Protein AF-A0A831LXL8-F1 (afdb_monomer_lite)

Structure (mmCIF, N/CA/C/O backbone):
data_AF-A0A831LXL8-F1
#
_entry.id   AF-A0A831LXL8-F1
#
loop_
_atom_site.group_PDB
_atom_site.id
_atom_site.type_symbol
_atom_site.label_atom_id
_atom_site.label_alt_id
_atom_site.label_comp_id
_atom_site.label_asym_id
_atom_site.label_entity_id
_atom_site.label_seq_id
_atom_site.pdbx_PDB_ins_code
_atom_site.Cartn_x
_atom_site.Cartn_y
_atom_site.Cartn_z
_atom_site.occupancy
_atom_site.B_iso_or_equiv
_atom_site.auth_seq_id
_atom_site.auth_comp_id
_atom_site.auth_asym_id
_atom_site.auth_atom_id
_atom_site.pdbx_PDB_model_num
ATOM 1 N N . MET A 1 1 ? -9.658 -3.431 17.618 1.00 38.72 1 MET A N 1
ATOM 2 C CA . MET A 1 1 ? -8.261 -3.471 17.137 1.00 38.72 1 MET A CA 1
ATOM 3 C C . MET A 1 1 ? -7.510 -2.363 17.859 1.00 38.72 1 MET A C 1
ATOM 5 O O . MET A 1 1 ? -7.852 -1.207 17.660 1.00 38.72 1 MET A O 1
ATOM 9 N N . PHE A 1 2 ? -6.578 -2.704 18.755 1.00 37.75 2 PHE A N 1
ATOM 10 C CA . PHE A 1 2 ? -5.732 -1.727 19.448 1.00 37.75 2 PHE A CA 1
ATOM 11 C C . PHE A 1 2 ? -4.379 -1.681 18.744 1.00 37.75 2 PHE A C 1
ATOM 13 O O . PHE A 1 2 ? -3.639 -2.658 18.779 1.00 37.75 2 PHE A O 1
ATOM 20 N N . SER A 1 3 ? -4.049 -0.552 18.123 1.00 35.59 3 SER A N 1
ATOM 21 C CA . SER A 1 3 ? -2.678 -0.264 17.706 1.00 35.59 3 SER A CA 1
ATOM 22 C C . SER A 1 3 ? -2.304 1.132 18.175 1.00 35.59 3 SER A C 1
ATOM 24 O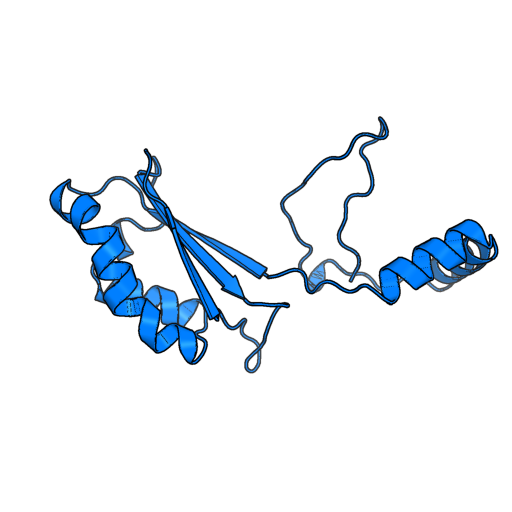 O . SER A 1 3 ? -2.748 2.143 17.638 1.00 35.59 3 SER A O 1
ATOM 26 N N . ASN A 1 4 ? -1.540 1.148 19.259 1.00 35.97 4 ASN A N 1
ATOM 27 C CA . ASN A 1 4 ? -0.454 2.076 19.530 1.00 35.97 4 ASN A CA 1
ATOM 28 C C . ASN A 1 4 ? 0.387 1.389 20.604 1.00 35.97 4 ASN A C 1
ATOM 30 O O . ASN A 1 4 ? -0.124 1.071 21.679 1.00 35.97 4 ASN A O 1
ATOM 34 N N . ARG A 1 5 ? 1.673 1.148 20.335 1.00 41.78 5 ARG A N 1
ATOM 35 C CA . ARG A 1 5 ? 2.616 0.767 21.389 1.00 41.78 5 ARG A CA 1
ATOM 36 C C . ARG A 1 5 ? 2.723 1.983 22.308 1.00 41.78 5 ARG A C 1
ATOM 38 O O . ARG A 1 5 ? 3.370 2.970 21.968 1.00 41.78 5 ARG A O 1
ATOM 45 N N . LEU A 1 6 ? 1.954 1.962 23.396 1.00 41.34 6 LEU A N 1
ATOM 46 C CA . LEU A 1 6 ? 1.612 3.179 24.131 1.00 41.34 6 LEU A CA 1
ATOM 47 C C . LEU A 1 6 ? 2.821 3.831 24.798 1.00 41.34 6 LEU A C 1
ATOM 49 O O . LEU A 1 6 ? 2.774 5.033 25.004 1.00 41.34 6 LEU A O 1
ATOM 53 N N . VAL A 1 7 ? 3.903 3.091 25.043 1.00 38.47 7 VAL A N 1
ATOM 54 C CA . VAL A 1 7 ? 5.231 3.573 25.446 1.00 38.47 7 VAL A CA 1
ATOM 55 C C . VAL A 1 7 ? 6.219 2.390 25.438 1.00 38.47 7 VAL A C 1
ATOM 57 O O . VAL A 1 7 ? 5.790 1.238 25.484 1.00 38.47 7 VAL A O 1
ATOM 60 N N . ASN A 1 8 ? 7.531 2.645 25.380 1.00 41.75 8 ASN A N 1
ATOM 61 C CA . ASN A 1 8 ? 8.531 1.640 25.781 1.00 41.75 8 ASN A CA 1
ATOM 62 C C . ASN A 1 8 ? 8.644 1.545 27.320 1.00 41.75 8 ASN A C 1
ATOM 64 O O . ASN A 1 8 ? 8.034 2.342 28.032 1.00 41.75 8 ASN A O 1
ATOM 68 N N . ASP A 1 9 ? 9.477 0.637 27.837 1.00 49.78 9 ASP A N 1
ATOM 69 C CA . ASP A 1 9 ? 9.715 0.456 29.287 1.00 49.78 9 ASP A CA 1
ATOM 70 C C . ASP A 1 9 ? 10.214 1.733 29.998 1.00 49.78 9 ASP A C 1
ATOM 72 O O . ASP A 1 9 ? 10.154 1.852 31.219 1.00 49.78 9 ASP A O 1
ATOM 76 N N . ALA A 1 10 ? 10.680 2.719 29.224 1.00 50.69 10 ALA A N 1
ATOM 77 C CA . ALA A 1 10 ? 11.124 4.032 29.679 1.00 50.69 10 ALA A CA 1
ATOM 78 C C . ALA A 1 10 ? 10.092 5.155 29.436 1.00 50.69 10 ALA A C 1
ATOM 80 O O . ALA A 1 10 ? 10.453 6.333 29.444 1.00 50.69 10 ALA A O 1
ATOM 81 N N . TRP A 1 11 ? 8.823 4.821 29.189 1.00 45.41 11 TRP A N 1
ATOM 82 C CA . TRP A 1 11 ? 7.724 5.773 28.994 1.00 45.41 11 TRP A CA 1
ATOM 83 C C . TRP A 1 11 ? 7.887 6.754 27.811 1.00 45.41 11 TRP A C 1
ATOM 85 O O . TRP A 1 11 ? 7.253 7.811 27.770 1.00 45.41 11 TRP A O 1
ATOM 95 N N . LYS A 1 12 ? 8.711 6.421 26.808 1.00 38.44 12 LYS A N 1
ATOM 96 C CA . LYS A 1 12 ? 8.901 7.240 25.596 1.00 38.44 12 LYS A CA 1
ATOM 97 C C . LYS A 1 12 ? 8.074 6.711 24.422 1.00 38.44 12 LYS A C 1
ATOM 99 O O . LYS A 1 12 ? 7.940 5.501 24.239 1.00 38.44 12 LYS A O 1
ATOM 104 N N . ARG A 1 13 ? 7.550 7.633 23.597 1.00 43.47 13 ARG A N 1
ATOM 105 C CA . ARG A 1 13 ? 6.812 7.318 22.358 1.00 43.47 13 ARG A CA 1
ATOM 106 C C . ARG A 1 13 ? 7.733 6.555 21.404 1.00 43.47 13 ARG A C 1
ATOM 108 O O . ARG A 1 13 ? 8.744 7.097 20.967 1.00 43.47 13 ARG A O 1
ATOM 115 N N . SER A 1 14 ? 7.385 5.309 21.099 1.00 37.22 14 SER A N 1
ATOM 116 C CA . SER A 1 14 ? 8.136 4.441 20.192 1.00 37.22 14 SER A CA 1
ATOM 117 C C . SER A 1 14 ? 7.203 4.001 19.070 1.00 37.22 14 SER A C 1
ATOM 119 O O . SER A 1 14 ? 6.177 3.378 19.326 1.00 37.22 14 SER A O 1
ATOM 121 N N . PHE A 1 15 ? 7.532 4.363 17.831 1.00 37.56 15 PHE A N 1
ATOM 122 C CA . PHE A 1 15 ? 6.801 3.903 16.655 1.00 37.56 15 PHE A CA 1
ATOM 123 C C . PHE A 1 15 ? 7.418 2.576 16.198 1.00 37.56 15 PHE A C 1
ATOM 125 O O . PHE A 1 15 ? 8.574 2.553 15.785 1.00 37.56 15 PHE A O 1
ATOM 132 N N . ALA A 1 16 ? 6.664 1.480 16.292 1.00 41.50 16 ALA A N 1
ATOM 133 C CA . ALA A 1 16 ? 6.977 0.223 15.615 1.00 41.50 16 ALA A CA 1
ATOM 134 C C . ALA A 1 16 ? 5.986 0.061 14.456 1.00 41.50 16 ALA A C 1
ATOM 136 O O . ALA A 1 16 ? 4.781 0.197 14.652 1.00 41.50 16 ALA A O 1
ATOM 137 N N . SER A 1 17 ? 6.495 -0.168 13.247 1.00 36.69 17 SER A N 1
ATOM 138 C CA . SER A 1 17 ? 5.737 -0.173 11.987 1.00 36.69 17 SER A CA 1
ATOM 139 C C . SER A 1 17 ? 5.030 -1.497 11.674 1.00 36.69 17 SER A C 1
ATOM 141 O O . SER A 1 17 ? 4.624 -1.721 10.540 1.00 36.69 17 SER A O 1
ATOM 143 N N . GLU A 1 18 ? 4.872 -2.378 12.653 1.00 40.06 18 GLU A N 1
ATOM 144 C CA . GLU A 1 18 ? 4.210 -3.670 12.475 1.00 40.06 18 GLU A CA 1
ATOM 145 C C . GLU A 1 18 ? 2.790 -3.567 13.036 1.00 40.06 18 GLU A C 1
ATOM 147 O O . GLU A 1 18 ? 2.544 -3.786 14.221 1.00 40.06 18 GLU A O 1
ATOM 152 N N . CYS A 1 19 ? 1.846 -3.149 12.187 1.00 46.53 19 CYS A N 1
ATOM 153 C CA . CYS A 1 19 ? 0.428 -3.231 12.519 1.00 46.53 19 CYS A CA 1
ATOM 154 C C . CYS A 1 19 ? -0.011 -4.694 12.421 1.00 46.53 19 CYS A C 1
ATOM 156 O O . CYS A 1 19 ? 0.209 -5.372 11.420 1.00 46.53 19 CYS A O 1
ATOM 158 N N . SER A 1 20 ? -0.568 -5.177 13.522 1.00 45.00 20 SER A N 1
ATOM 159 C CA . SER A 1 20 ? -0.902 -6.567 13.799 1.00 45.00 20 SER A CA 1
ATOM 160 C C . SER A 1 20 ? -1.776 -7.185 12.703 1.00 45.00 20 SER A C 1
ATOM 162 O O . SER A 1 20 ? -2.848 -6.671 12.395 1.00 45.00 20 SER A O 1
ATOM 164 N N . ASN A 1 21 ? -1.349 -8.325 12.157 1.00 43.44 21 ASN A N 1
ATOM 165 C CA . ASN A 1 21 ? -2.219 -9.219 11.393 1.00 43.44 21 ASN A CA 1
ATOM 166 C C . ASN A 1 21 ? -3.426 -9.615 12.272 1.00 43.44 21 ASN A C 1
ATOM 168 O O . ASN A 1 21 ? -3.259 -9.832 13.472 1.00 43.44 21 ASN A O 1
ATOM 172 N N . ALA A 1 22 ? -4.632 -9.727 11.708 1.00 46.59 22 ALA A N 1
ATOM 173 C CA . ALA A 1 22 ? -5.819 -10.187 12.437 1.00 46.59 22 ALA A CA 1
ATOM 174 C C . ALA A 1 22 ? -5.616 -11.571 13.092 1.00 46.59 22 ALA A C 1
ATOM 176 O O . ALA A 1 22 ? -6.216 -11.854 14.125 1.00 46.59 22 ALA A O 1
ATOM 177 N N . THR A 1 23 ? -4.712 -12.398 12.554 1.00 41.97 23 THR A N 1
ATOM 178 C CA . THR A 1 23 ? -4.287 -13.675 13.157 1.00 41.97 23 THR A CA 1
ATOM 179 C C . THR A 1 23 ? -3.477 -13.523 14.451 1.00 41.97 23 THR A C 1
ATOM 181 O O . THR A 1 23 ? -3.319 -14.494 15.184 1.00 41.97 23 THR A O 1
ATOM 184 N N . LEU A 1 24 ? -2.977 -12.321 14.752 1.00 43.50 24 LEU A N 1
ATOM 185 C CA . LEU A 1 24 ? -2.243 -11.975 15.975 1.00 43.50 24 LEU A CA 1
ATOM 186 C C . LEU A 1 24 ? -3.148 -11.331 17.038 1.00 43.50 24 LEU A C 1
ATOM 188 O O . LEU A 1 24 ? -2.657 -10.864 18.065 1.00 43.50 24 LEU A O 1
ATOM 192 N N . VAL A 1 25 ? -4.461 -11.274 16.796 1.00 49.28 25 VAL A N 1
ATOM 193 C CA . VAL A 1 25 ? -5.441 -10.734 17.741 1.00 49.28 25 VAL A CA 1
ATOM 194 C C . VAL A 1 25 ? -6.101 -11.891 18.481 1.00 49.28 25 VAL A C 1
ATOM 196 O O . VAL A 1 25 ? -7.032 -12.523 17.986 1.00 49.28 25 VAL A O 1
ATOM 199 N N . THR A 1 26 ? -5.631 -12.163 19.694 1.00 55.47 26 THR A N 1
ATOM 200 C CA . THR A 1 26 ? -6.279 -13.115 20.599 1.00 55.47 26 THR A CA 1
ATOM 201 C C . THR A 1 26 ? -7.434 -12.431 21.322 1.00 55.47 26 THR A C 1
ATOM 203 O O . THR A 1 26 ? -7.300 -11.314 21.826 1.00 55.47 26 THR A O 1
ATOM 206 N N . LYS A 1 27 ? -8.589 -13.100 21.386 1.00 69.12 27 LYS A N 1
ATOM 207 C CA . LYS A 1 27 ? -9.690 -12.660 22.248 1.00 69.12 27 LYS A CA 1
ATOM 208 C C . LYS A 1 27 ? -9.197 -12.670 23.699 1.00 69.12 27 LYS A C 1
ATOM 210 O O . LYS A 1 27 ? -8.581 -13.650 24.112 1.00 69.12 27 LYS A O 1
ATOM 215 N N . LEU A 1 28 ? -9.485 -11.604 24.449 1.00 76.88 28 LEU A N 1
ATOM 216 C CA . LEU A 1 28 ? -9.227 -11.578 25.889 1.00 76.88 28 LEU A CA 1
ATOM 217 C C . LEU A 1 28 ? -9.953 -12.749 26.556 1.00 76.88 28 LEU A C 1
ATOM 219 O O . LEU A 1 28 ? -11.118 -13.019 26.244 1.00 76.88 28 LEU A O 1
ATOM 223 N N . SER A 1 29 ? -9.267 -13.417 27.475 1.00 83.88 29 SER A N 1
ATOM 224 C CA . SER A 1 29 ? -9.917 -14.327 28.415 1.00 83.88 29 SER A CA 1
ATOM 225 C C . SER A 1 29 ? -10.886 -13.562 29.323 1.00 83.88 29 SER A C 1
ATOM 227 O O . SER A 1 29 ? -10.801 -12.337 29.457 1.00 83.88 29 SER A O 1
ATOM 229 N N . ASP A 1 30 ? -11.812 -14.279 29.956 1.00 88.31 30 ASP A N 1
ATOM 230 C CA . ASP A 1 30 ? -12.793 -13.659 30.853 1.00 88.31 30 ASP A CA 1
ATOM 231 C C . ASP A 1 30 ? -12.110 -12.953 32.041 1.00 88.31 30 ASP A C 1
ATOM 233 O O . ASP A 1 30 ? -12.494 -11.837 32.392 1.00 88.31 30 ASP A O 1
ATOM 237 N N . ASP A 1 31 ? -11.024 -13.527 32.571 1.00 90.69 31 ASP A N 1
ATOM 238 C CA . ASP A 1 31 ? -10.218 -12.930 33.645 1.00 90.69 31 ASP A CA 1
A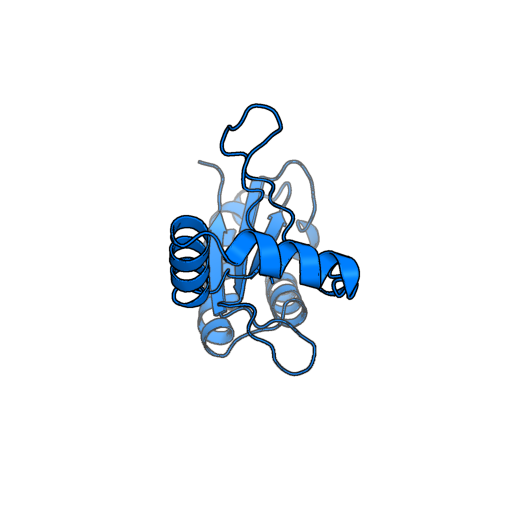TOM 239 C C . ASP A 1 31 ? -9.543 -11.621 33.206 1.00 90.69 31 ASP A C 1
ATOM 241 O O . ASP A 1 31 ? -9.554 -10.615 33.922 1.00 90.69 31 ASP A O 1
ATOM 245 N N . GLU A 1 32 ? -8.942 -11.602 32.013 1.00 82.25 32 GLU A N 1
ATOM 246 C CA . GLU A 1 32 ? -8.318 -10.394 31.465 1.00 82.25 32 GLU A CA 1
ATOM 247 C C . GLU A 1 32 ? -9.355 -9.310 31.202 1.00 82.25 32 GLU A C 1
ATOM 249 O O . GLU A 1 32 ? -9.126 -8.138 31.511 1.00 82.25 32 GLU A O 1
ATOM 254 N N . ARG A 1 33 ? -10.515 -9.703 30.673 1.00 81.94 33 ARG A N 1
ATOM 255 C CA . ARG A 1 33 ? -11.632 -8.795 30.451 1.00 81.94 33 ARG A CA 1
ATOM 256 C C . ARG A 1 33 ? -12.100 -8.173 31.766 1.00 81.94 33 ARG A C 1
ATOM 258 O O . ARG A 1 33 ? -12.245 -6.955 31.827 1.00 81.94 33 ARG A O 1
ATOM 265 N N . GLN A 1 34 ? -12.269 -8.970 32.819 1.00 90.38 34 GLN A N 1
ATOM 266 C CA . GLN A 1 34 ? -12.689 -8.473 34.128 1.00 90.38 34 GLN A CA 1
ATOM 267 C C . GLN A 1 34 ? -11.676 -7.477 34.715 1.00 90.38 34 GLN A C 1
ATOM 269 O O . GLN A 1 34 ? -12.062 -6.424 35.223 1.00 90.38 34 GLN A O 1
ATOM 274 N N . ARG A 1 35 ? -10.372 -7.748 34.578 1.00 86.56 35 ARG A N 1
ATOM 275 C CA . ARG A 1 35 ? -9.309 -6.823 35.013 1.00 86.56 35 ARG A CA 1
ATOM 276 C C . ARG A 1 35 ? -9.334 -5.498 34.250 1.00 86.56 35 ARG A C 1
ATOM 278 O O . ARG A 1 35 ? -9.087 -4.446 34.840 1.00 86.56 35 ARG A O 1
ATOM 285 N N . VAL A 1 36 ? -9.626 -5.531 32.949 1.00 82.50 36 VAL A N 1
ATOM 286 C CA . VAL A 1 36 ? -9.801 -4.315 32.139 1.00 82.50 36 VAL A CA 1
ATOM 287 C C . VAL A 1 36 ? -11.034 -3.536 32.599 1.00 82.50 36 VAL A C 1
ATOM 289 O O . VAL A 1 36 ? -10.938 -2.330 32.813 1.00 82.50 36 VAL A O 1
ATOM 292 N N . GLU A 1 37 ? -12.164 -4.208 32.820 1.00 86.50 37 GLU A N 1
ATOM 293 C CA . GLU A 1 37 ? -13.390 -3.576 33.320 1.00 86.50 37 GLU A CA 1
ATOM 294 C C . GLU A 1 37 ? -13.176 -2.922 34.697 1.00 86.50 37 GLU A C 1
ATOM 296 O O . GLU A 1 37 ? -13.648 -1.811 34.933 1.00 86.50 37 GLU A O 1
ATOM 301 N N . GLU A 1 38 ? -12.403 -3.545 35.592 1.00 90.62 38 GLU A N 1
ATOM 302 C CA . GLU A 1 38 ? -12.023 -2.959 36.883 1.00 90.62 38 GLU A CA 1
ATOM 303 C C . GLU A 1 38 ? -11.125 -1.723 36.742 1.00 90.62 38 GLU A C 1
ATOM 305 O O . GLU A 1 38 ? -11.356 -0.722 37.423 1.00 90.62 38 GLU A O 1
ATOM 310 N N . LEU A 1 39 ? -10.141 -1.750 35.838 1.00 83.25 39 LEU A N 1
ATOM 311 C CA . LEU A 1 39 ? -9.290 -0.591 35.539 1.00 83.25 39 LEU A CA 1
ATOM 312 C C . LEU A 1 39 ? -10.101 0.584 34.977 1.00 83.25 39 LEU A C 1
ATOM 314 O O . LEU A 1 39 ? -9.868 1.738 35.350 1.00 83.25 39 LEU A O 1
ATOM 318 N N . LEU A 1 40 ? -11.085 0.295 34.124 1.00 83.88 40 LEU A N 1
ATOM 319 C CA . LEU A 1 40 ? -11.974 1.295 33.535 1.00 83.88 40 LEU A CA 1
ATOM 320 C C . LEU A 1 40 ? -12.980 1.881 34.537 1.00 83.88 40 LEU A C 1
ATOM 322 O O . LEU A 1 40 ? -13.578 2.912 34.250 1.00 83.88 40 LEU A O 1
ATOM 326 N N . ARG A 1 41 ? -13.110 1.343 35.760 1.00 89.94 41 ARG A N 1
ATOM 327 C CA . ARG A 1 41 ? -13.875 2.015 36.834 1.00 89.94 41 ARG A CA 1
ATOM 328 C C . ARG A 1 41 ? -13.242 3.333 37.279 1.00 89.94 41 ARG A C 1
ATOM 330 O O . ARG A 1 41 ? -13.913 4.148 37.908 1.00 89.94 41 ARG A O 1
ATOM 337 N N . ASN A 1 42 ? -11.963 3.566 36.975 1.00 91.12 42 ASN A N 1
ATOM 338 C CA . ASN A 1 42 ? -11.338 4.864 37.192 1.00 91.12 42 ASN A CA 1
ATOM 339 C C . ASN A 1 42 ? -11.916 5.890 36.194 1.00 91.12 42 ASN A C 1
ATOM 341 O O . ASN A 1 42 ? -11.678 5.748 34.993 1.00 91.12 42 ASN A O 1
ATOM 345 N N . PRO A 1 43 ? -12.579 6.973 36.646 1.00 87.31 43 PRO A N 1
ATOM 346 C CA . PRO A 1 43 ? -13.260 7.907 35.745 1.00 87.31 43 PRO A CA 1
ATOM 347 C C . PRO A 1 43 ? -12.340 8.562 34.708 1.00 87.31 43 PRO A C 1
ATOM 349 O O . PRO A 1 43 ? -12.765 8.831 33.585 1.00 87.31 43 PRO A O 1
ATOM 352 N N . ARG A 1 44 ? -11.064 8.799 35.055 1.00 84.44 44 ARG A N 1
ATOM 353 C CA . ARG A 1 44 ? -10.079 9.378 34.128 1.00 84.44 44 ARG A CA 1
ATOM 354 C C . ARG A 1 44 ? -9.694 8.394 33.031 1.00 84.44 44 ARG A C 1
ATOM 356 O O . ARG A 1 44 ? -9.557 8.807 31.884 1.00 84.44 44 ARG A O 1
ATOM 363 N N . LEU A 1 45 ? -9.518 7.119 33.384 1.00 78.62 45 LEU A N 1
ATOM 364 C CA . LEU A 1 45 ? -9.218 6.066 32.414 1.00 78.62 45 LEU A CA 1
ATOM 365 C C . LEU A 1 45 ? -10.434 5.768 31.542 1.00 78.62 45 LEU A C 1
ATOM 367 O O . LEU A 1 45 ? -10.270 5.694 30.333 1.00 78.62 45 LEU A O 1
ATOM 371 N N . SER A 1 46 ? -11.630 5.710 32.134 1.00 83.19 46 SER A N 1
ATOM 372 C CA . SER A 1 46 ? -12.894 5.566 31.404 1.00 83.19 46 SER A CA 1
ATOM 373 C C . SER A 1 46 ? -13.059 6.667 30.360 1.00 83.19 46 SER A C 1
ATOM 375 O O . SER A 1 46 ? -13.113 6.396 29.172 1.00 83.19 46 SER A O 1
ATOM 377 N N . THR A 1 47 ? -12.953 7.936 30.771 1.00 81.75 47 THR A N 1
ATOM 378 C CA . THR A 1 47 ? -13.082 9.079 29.850 1.00 81.75 47 THR A CA 1
ATOM 379 C C . THR A 1 47 ? -12.024 9.054 28.742 1.00 81.75 47 THR A C 1
ATOM 381 O O . THR A 1 47 ? -12.297 9.422 27.601 1.00 81.75 47 THR A O 1
ATOM 384 N N . ALA A 1 48 ? -10.790 8.656 29.065 1.00 77.88 48 ALA A N 1
ATOM 385 C CA . ALA A 1 48 ? -9.724 8.537 28.075 1.00 77.88 48 ALA A CA 1
ATOM 386 C C . ALA A 1 48 ? -9.979 7.385 27.089 1.00 77.88 48 ALA A C 1
ATOM 388 O O . ALA A 1 48 ? -9.680 7.532 25.903 1.00 77.88 48 ALA A O 1
ATOM 389 N N . PHE A 1 49 ? -10.538 6.275 27.574 1.00 78.06 49 PHE A N 1
ATOM 390 C CA . PHE A 1 49 ? -10.929 5.119 26.778 1.00 78.06 49 PHE A CA 1
ATOM 391 C C . PHE A 1 49 ? -12.122 5.444 25.875 1.00 78.06 49 PHE A C 1
ATOM 393 O O . PHE A 1 49 ? -12.014 5.264 24.668 1.00 78.06 49 PHE A O 1
ATOM 400 N N . ASP A 1 50 ? -13.181 6.044 26.416 1.00 79.69 50 ASP A N 1
ATOM 401 C CA . ASP A 1 50 ? -14.357 6.495 25.665 1.00 79.69 50 ASP A CA 1
ATOM 402 C C . ASP A 1 50 ? -13.960 7.491 24.576 1.00 79.69 50 ASP A C 1
ATOM 404 O O . ASP A 1 50 ? -14.393 7.388 23.434 1.00 79.69 50 ASP A O 1
ATOM 408 N N . LYS A 1 51 ? -13.067 8.437 24.897 1.00 76.62 51 LYS A N 1
ATOM 409 C CA . LYS A 1 51 ? -12.525 9.379 23.911 1.00 76.62 51 LYS A CA 1
ATOM 410 C C . LYS A 1 51 ? -11.731 8.667 22.817 1.00 76.62 51 LYS A C 1
ATOM 412 O O . LYS A 1 51 ? -11.746 9.108 21.670 1.00 76.62 51 LYS A O 1
ATOM 417 N N . TYR A 1 52 ? -10.987 7.619 23.157 1.00 66.81 52 TYR A N 1
ATOM 418 C CA . TYR A 1 52 ? -10.258 6.818 22.178 1.00 66.81 52 TYR A CA 1
ATOM 419 C C . TYR A 1 52 ? -11.225 6.040 21.276 1.00 66.81 52 TYR A C 1
ATOM 421 O O . TYR A 1 52 ? -11.090 6.102 20.056 1.00 66.81 52 TYR A O 1
ATOM 429 N N . GLU A 1 53 ? -12.235 5.394 21.858 1.00 69.25 53 GLU A N 1
ATOM 430 C CA . GLU A 1 53 ? -13.272 4.650 21.137 1.00 69.25 53 GLU A CA 1
ATOM 431 C C . GLU A 1 53 ? -14.127 5.561 20.248 1.00 69.25 53 GLU A C 1
ATOM 433 O O . GLU A 1 53 ? -14.421 5.209 19.110 1.00 69.25 53 GLU A O 1
ATOM 438 N N . SER A 1 54 ? -14.453 6.769 20.716 1.00 64.06 54 SER A N 1
ATOM 439 C CA . SER A 1 54 ? -15.198 7.780 19.960 1.00 64.06 54 SER A CA 1
ATOM 440 C C . SER A 1 54 ? -14.354 8.488 18.898 1.00 64.06 54 SER A C 1
ATOM 442 O O . SER A 1 54 ? -14.883 9.271 18.110 1.00 64.06 54 SER A O 1
ATOM 444 N N . THR A 1 55 ? -13.039 8.246 18.881 1.00 58.06 55 THR A N 1
ATOM 445 C CA . THR A 1 55 ? -12.105 8.798 17.896 1.00 58.06 55 THR A CA 1
ATOM 446 C C . THR A 1 55 ? -11.395 7.676 17.128 1.00 58.06 55 THR A C 1
ATOM 448 O O . THR A 1 55 ? -10.159 7.691 17.063 1.00 58.06 55 THR A O 1
ATOM 451 N N . PRO A 1 56 ? -12.095 6.700 16.511 1.00 57.97 56 PRO A N 1
ATOM 452 C CA . PRO A 1 56 ? -11.423 5.821 15.577 1.00 57.97 56 PRO A CA 1
ATOM 453 C C . PRO A 1 56 ? -11.053 6.686 14.374 1.00 57.97 56 PRO A C 1
ATOM 455 O O . PRO A 1 56 ? -11.866 6.950 13.491 1.00 57.97 56 PRO A O 1
ATOM 458 N N . LYS A 1 57 ? -9.811 7.172 14.344 1.00 56.88 57 LYS A N 1
ATOM 459 C CA . LYS A 1 57 ? -9.201 7.510 13.069 1.00 56.88 57 LYS A CA 1
ATOM 460 C C . LYS A 1 57 ? -8.909 6.168 12.417 1.00 56.88 57 LYS A C 1
ATOM 462 O O . LYS A 1 57 ? -8.136 5.411 13.012 1.00 56.88 57 LYS A O 1
ATOM 467 N N . PRO A 1 58 ? -9.542 5.835 11.280 1.00 62.78 58 PRO A N 1
ATOM 468 C CA . PRO A 1 58 ? -9.143 4.657 10.536 1.00 62.78 58 PRO A CA 1
ATOM 469 C C . PRO A 1 58 ? -7.628 4.724 10.357 1.00 62.78 58 PRO A C 1
ATOM 471 O O . PRO A 1 58 ? -7.084 5.734 9.911 1.00 62.78 58 PRO A O 1
ATOM 474 N N . VAL A 1 59 ? -6.941 3.690 10.835 1.00 72.06 59 VAL A N 1
ATOM 475 C CA . VAL A 1 59 ? -5.543 3.501 10.477 1.00 72.06 59 VAL A CA 1
ATOM 476 C C . VAL A 1 59 ? -5.587 2.987 9.053 1.00 72.06 59 VAL A C 1
ATOM 478 O O . VAL A 1 59 ? -6.298 2.022 8.776 1.00 72.06 59 VAL A O 1
ATOM 481 N N . ASP A 1 60 ? -4.884 3.652 8.152 1.00 82.56 60 ASP A N 1
ATOM 482 C CA . ASP A 1 60 ? -4.787 3.178 6.783 1.00 82.56 60 ASP A CA 1
ATOM 483 C C . ASP A 1 60 ? -3.770 2.044 6.718 1.00 82.56 60 ASP A C 1
ATOM 485 O O . ASP A 1 60 ? -2.719 2.085 7.368 1.00 82.56 60 ASP A O 1
ATOM 489 N N . LEU A 1 61 ? -4.070 1.036 5.908 1.00 83.50 61 LEU A N 1
ATOM 490 C CA . LEU A 1 61 ? -3.081 0.036 5.551 1.00 83.50 61 LEU A CA 1
ATOM 491 C C . LEU A 1 61 ? -2.137 0.650 4.516 1.00 83.50 61 LEU A C 1
ATOM 493 O O . LEU A 1 61 ? -2.574 1.176 3.493 1.00 83.50 61 LEU A O 1
ATOM 497 N N . ILE A 1 62 ? -0.835 0.559 4.780 1.00 88.38 62 ILE A N 1
ATOM 498 C CA . ILE A 1 62 ? 0.213 1.094 3.911 1.00 88.38 62 ILE A CA 1
ATOM 499 C C . ILE A 1 62 ? 1.066 -0.053 3.380 1.00 88.38 62 ILE A C 1
ATOM 501 O O . ILE A 1 62 ? 1.689 -0.775 4.158 1.00 88.38 62 ILE A O 1
ATOM 505 N N . VAL A 1 63 ? 1.166 -0.169 2.057 1.00 90.94 63 VAL A N 1
ATOM 506 C CA . VAL A 1 63 ? 2.061 -1.123 1.388 1.00 90.94 63 VAL A CA 1
ATOM 507 C C . VAL A 1 63 ? 3.177 -0.341 0.706 1.00 90.94 63 VAL A C 1
ATOM 509 O O . VAL A 1 63 ? 2.916 0.614 -0.017 1.00 90.94 63 VAL A O 1
ATOM 512 N N . ASN A 1 64 ? 4.436 -0.712 0.942 1.00 93.25 64 ASN A N 1
ATOM 513 C CA . ASN A 1 64 ? 5.579 -0.063 0.297 1.00 93.25 64 ASN A CA 1
ATOM 514 C C . ASN A 1 64 ? 6.223 -1.036 -0.687 1.00 93.25 64 ASN A C 1
ATOM 516 O O . ASN A 1 64 ? 6.841 -2.016 -0.274 1.00 93.25 64 ASN A O 1
ATOM 520 N N . LEU A 1 65 ? 6.099 -0.736 -1.975 1.00 93.81 65 LEU A N 1
ATOM 521 C CA . LEU A 1 65 ? 6.826 -1.405 -3.042 1.00 93.81 65 LEU A CA 1
ATOM 522 C C . LEU A 1 65 ? 8.164 -0.697 -3.239 1.00 93.81 65 LEU A C 1
ATOM 524 O O . LEU A 1 65 ? 8.218 0.532 -3.311 1.00 93.81 65 LEU A O 1
ATOM 528 N N . ARG A 1 66 ? 9.240 -1.476 -3.303 1.00 94.75 66 ARG A N 1
ATOM 529 C CA . ARG A 1 66 ? 10.616 -0.982 -3.424 1.00 94.75 66 ARG A CA 1
ATOM 530 C C . ARG A 1 66 ? 11.212 -1.465 -4.728 1.00 94.75 66 ARG A C 1
ATOM 532 O O . ARG A 1 66 ? 11.023 -2.626 -5.084 1.00 94.75 66 ARG A O 1
ATOM 539 N N . PHE A 1 67 ? 11.958 -0.595 -5.390 1.00 95.19 67 PHE A N 1
ATOM 540 C CA . PHE A 1 67 ? 12.586 -0.876 -6.670 1.00 95.19 67 PHE A CA 1
ATOM 541 C C . PHE A 1 67 ? 14.085 -0.616 -6.573 1.00 95.19 67 PHE A C 1
ATOM 543 O O . PHE A 1 67 ? 14.527 0.429 -6.084 1.00 95.19 67 PHE A O 1
ATOM 550 N N . GLY A 1 68 ? 14.860 -1.603 -7.010 1.00 94.56 68 GLY A N 1
ATOM 551 C CA . GLY A 1 68 ? 16.312 -1.561 -7.001 1.00 94.56 68 GLY A CA 1
ATOM 552 C C . GLY A 1 68 ? 16.905 -0.886 -8.235 1.00 94.56 68 GLY A C 1
ATOM 553 O O . GLY A 1 68 ? 16.194 -0.178 -8.949 1.00 94.56 68 GLY A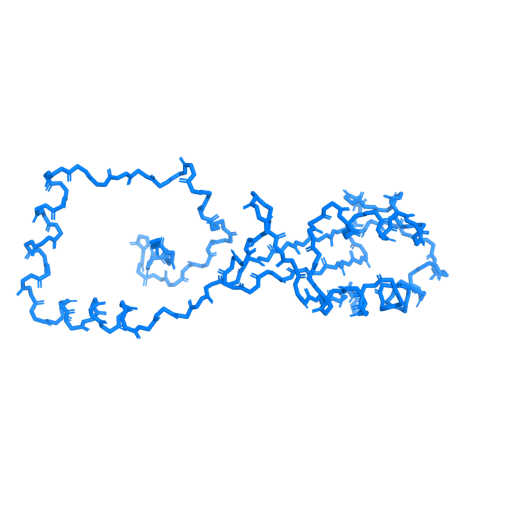 O 1
ATOM 554 N N . PRO A 1 69 ? 18.206 -1.103 -8.505 1.00 94.69 69 PRO A N 1
ATOM 555 C CA . PRO A 1 69 ? 18.926 -0.394 -9.555 1.00 94.69 69 PRO A CA 1
ATOM 556 C C . PRO A 1 69 ? 18.236 -0.510 -10.912 1.00 94.69 69 PRO A C 1
ATOM 558 O O . PRO A 1 69 ? 18.010 -1.613 -11.407 1.00 94.69 69 PRO A O 1
ATOM 561 N N . MET A 1 70 ? 17.951 0.640 -11.512 1.00 94.19 70 MET A N 1
ATOM 562 C CA . MET A 1 70 ? 17.336 0.767 -12.828 1.00 94.19 70 MET A CA 1
ATOM 563 C C . MET A 1 70 ? 18.185 1.694 -13.709 1.00 94.19 70 MET A C 1
ATOM 565 O O . MET A 1 70 ? 18.844 2.597 -13.178 1.00 94.19 70 MET A O 1
ATOM 569 N N . PRO A 1 71 ? 18.200 1.487 -15.037 1.00 93.94 71 PRO A N 1
ATOM 570 C CA . PRO A 1 71 ? 18.806 2.421 -15.980 1.00 93.94 71 PRO A CA 1
ATOM 571 C C . PRO A 1 71 ? 18.318 3.857 -15.763 1.00 93.94 71 PRO A C 1
ATOM 573 O O . PRO A 1 71 ? 17.174 4.083 -15.373 1.00 93.94 71 PRO A O 1
ATOM 576 N N . GLN A 1 72 ? 19.169 4.846 -16.051 1.00 91.31 72 GLN A N 1
ATOM 577 C CA . GLN A 1 72 ? 18.823 6.258 -15.855 1.00 91.31 72 GLN A CA 1
ATOM 578 C C . GLN A 1 72 ? 17.534 6.650 -16.596 1.00 91.31 72 GLN A C 1
ATOM 580 O O . GLN A 1 72 ? 16.667 7.284 -16.001 1.00 91.31 72 GLN A O 1
ATOM 585 N N . ALA A 1 73 ? 17.371 6.198 -17.842 1.00 91.94 73 ALA A N 1
ATOM 586 C CA . ALA A 1 73 ? 16.157 6.431 -18.625 1.00 91.94 73 ALA A CA 1
ATOM 587 C C . ALA A 1 73 ? 14.895 5.863 -17.945 1.00 91.94 73 ALA A C 1
ATOM 589 O O . ALA A 1 73 ? 13.840 6.495 -17.950 1.00 91.94 73 ALA A O 1
ATOM 590 N N . ASP A 1 74 ? 15.012 4.694 -17.309 1.00 93.44 74 ASP A N 1
ATOM 591 C CA . ASP A 1 74 ? 13.904 4.060 -16.593 1.00 93.44 74 ASP A CA 1
ATOM 592 C C . ASP A 1 74 ? 13.579 4.802 -15.294 1.00 93.44 74 ASP A C 1
ATOM 594 O O . ASP A 1 74 ? 12.409 4.966 -14.953 1.00 93.44 74 ASP A O 1
ATOM 598 N N . ARG A 1 75 ? 14.602 5.320 -14.605 1.00 91.38 75 ARG A N 1
ATOM 599 C CA . ARG A 1 75 ? 14.430 6.147 -13.405 1.00 91.38 75 ARG A CA 1
ATOM 600 C C . ARG A 1 75 ? 13.734 7.467 -13.711 1.00 91.38 75 ARG A C 1
ATOM 602 O O . ARG A 1 75 ? 12.854 7.874 -12.957 1.00 91.38 75 ARG A O 1
ATOM 609 N N . GLU A 1 76 ? 14.122 8.125 -14.799 1.00 90.62 76 GLU A N 1
ATOM 610 C CA . GLU A 1 76 ? 13.543 9.401 -15.230 1.00 90.62 76 GLU A CA 1
ATOM 611 C C . GLU A 1 76 ? 12.069 9.247 -15.622 1.00 90.62 76 GLU A C 1
ATOM 613 O O . GLU A 1 76 ? 11.250 10.095 -15.270 1.00 90.62 76 GLU A O 1
ATOM 618 N N . ARG A 1 77 ? 11.701 8.132 -16.270 1.00 93.50 77 ARG A N 1
ATOM 619 C CA . ARG A 1 77 ? 10.304 7.860 -16.645 1.00 93.50 77 ARG A CA 1
ATOM 620 C C . ARG A 1 77 ? 9.467 7.218 -15.535 1.00 93.50 77 ARG A C 1
ATOM 622 O O . ARG A 1 77 ? 8.251 7.167 -15.675 1.00 93.50 77 ARG A O 1
ATOM 629 N N . PHE A 1 78 ? 10.079 6.716 -14.457 1.00 95.19 78 PHE A N 1
ATOM 630 C CA . PHE A 1 78 ? 9.402 5.890 -13.448 1.00 95.19 78 PHE A CA 1
ATOM 631 C C . PHE A 1 78 ? 8.142 6.549 -12.885 1.00 95.19 78 PHE A C 1
ATOM 633 O O . PHE A 1 78 ? 7.074 5.946 -12.882 1.00 95.19 78 PHE A O 1
ATOM 640 N N . ALA A 1 79 ? 8.251 7.801 -12.431 1.00 94.62 79 ALA A N 1
ATOM 641 C CA . ALA A 1 79 ? 7.124 8.508 -11.828 1.00 94.62 79 ALA A CA 1
ATOM 642 C C . ALA A 1 79 ? 5.965 8.698 -12.812 1.00 94.62 79 ALA A C 1
ATOM 644 O O . ALA A 1 79 ? 4.818 8.459 -12.444 1.00 94.62 79 ALA A O 1
ATOM 645 N N . HIS A 1 80 ? 6.285 9.059 -14.056 1.00 95.31 80 HIS A N 1
ATOM 646 C CA . HIS A 1 80 ? 5.294 9.239 -15.108 1.00 95.31 80 HIS A CA 1
ATOM 647 C C . HIS A 1 80 ? 4.621 7.914 -15.479 1.00 95.31 80 HIS A C 1
ATOM 649 O O . HIS A 1 80 ? 3.401 7.837 -15.510 1.00 95.31 80 HIS A O 1
ATOM 655 N N . ALA A 1 81 ? 5.397 6.841 -15.640 1.00 95.25 81 ALA A N 1
ATOM 656 C CA . ALA A 1 81 ? 4.849 5.521 -15.935 1.00 95.25 81 ALA A CA 1
ATOM 657 C C . ALA A 1 81 ? 3.926 5.011 -14.814 1.00 95.25 81 ALA A C 1
ATOM 659 O O . ALA A 1 81 ? 2.885 4.426 -15.094 1.00 95.25 81 ALA A O 1
ATOM 660 N N . MET A 1 82 ? 4.271 5.247 -13.541 1.00 96.25 82 MET A N 1
ATOM 661 C CA . MET A 1 82 ? 3.398 4.897 -12.412 1.00 96.25 82 MET A CA 1
ATOM 662 C C . MET A 1 82 ? 2.107 5.722 -12.402 1.00 96.25 82 MET A C 1
ATOM 664 O O . MET A 1 82 ? 1.057 5.196 -12.052 1.00 96.25 82 MET A O 1
ATOM 668 N N . GLU A 1 83 ? 2.171 6.998 -12.778 1.00 94.75 83 GLU A N 1
ATOM 669 C CA . GLU A 1 83 ? 0.987 7.846 -12.927 1.00 94.75 83 GLU A CA 1
ATOM 670 C C . GLU A 1 83 ? 0.064 7.335 -14.034 1.00 94.75 83 GLU A C 1
ATOM 672 O O . GLU A 1 83 ? -1.113 7.088 -13.774 1.00 94.75 83 GLU A O 1
ATOM 677 N N . GLU A 1 84 ? 0.610 7.051 -15.215 1.00 95.38 84 GLU A N 1
ATOM 678 C CA . GLU A 1 84 ? -0.156 6.528 -16.348 1.00 95.38 84 GLU A CA 1
ATOM 679 C C . GLU A 1 84 ? -0.881 5.216 -16.021 1.00 95.38 84 GLU A C 1
ATOM 681 O O . GLU A 1 84 ? -2.044 5.046 -16.394 1.00 95.38 84 GLU A O 1
ATOM 686 N N . VAL A 1 85 ? -0.222 4.287 -15.317 1.00 96.12 85 VAL A N 1
ATOM 687 C CA . VAL A 1 85 ? -0.794 2.952 -15.072 1.00 96.12 85 VAL A CA 1
ATOM 688 C C . VAL A 1 85 ? -1.612 2.840 -13.788 1.00 96.12 85 VAL A C 1
ATOM 690 O O . VAL A 1 85 ? -2.428 1.925 -13.693 1.00 96.12 85 VAL A O 1
ATOM 693 N N . LEU A 1 86 ? -1.430 3.731 -12.805 1.00 96.00 86 LEU A N 1
ATOM 694 C CA . LEU A 1 86 ? -2.113 3.630 -11.506 1.00 96.00 86 LEU A CA 1
ATOM 695 C C . LEU A 1 86 ? -3.156 4.721 -11.263 1.00 96.00 86 LEU A C 1
ATOM 697 O O . LEU A 1 86 ? -4.130 4.444 -10.565 1.00 96.00 86 LEU A O 1
ATOM 701 N N . GLU A 1 87 ? -3.015 5.936 -11.802 1.00 93.38 87 GLU A N 1
ATOM 702 C CA . GLU A 1 87 ? -3.842 7.064 -11.352 1.00 93.38 87 GLU A CA 1
ATOM 703 C C . GLU A 1 87 ? -5.340 6.836 -11.583 1.00 93.38 87 GLU A C 1
ATOM 705 O O . GLU A 1 87 ? -6.143 6.945 -10.652 1.00 93.38 87 GLU A O 1
ATOM 710 N N . LEU A 1 88 ? -5.733 6.509 -12.815 1.00 91.38 88 LEU A N 1
ATOM 711 C CA . LEU A 1 88 ? -7.139 6.302 -13.149 1.00 91.38 88 LEU A CA 1
ATOM 712 C C . LEU A 1 88 ? -7.695 4.997 -12.546 1.00 91.38 88 LEU A C 1
ATOM 714 O O . LEU A 1 88 ? -8.747 5.069 -11.901 1.00 91.38 88 LEU A O 1
ATOM 718 N N . PRO A 1 89 ? -7.029 3.830 -12.685 1.00 92.56 89 PRO A N 1
ATOM 719 C CA . PRO A 1 89 ? -7.546 2.576 -12.136 1.00 92.56 89 PRO A CA 1
ATOM 720 C C . PRO A 1 89 ? -7.698 2.607 -10.610 1.00 92.56 89 PRO A C 1
ATOM 722 O O . PRO A 1 89 ? -8.700 2.131 -10.071 1.00 92.56 89 PRO A O 1
ATOM 725 N N . MET A 1 90 ? -6.770 3.252 -9.898 1.00 94.06 90 MET A N 1
ATOM 726 C CA . MET A 1 90 ? -6.771 3.269 -8.435 1.00 94.06 90 MET A CA 1
ATOM 727 C C . MET A 1 90 ? -7.904 4.115 -7.836 1.00 94.06 90 MET A C 1
ATOM 729 O O . MET A 1 90 ? -8.341 3.842 -6.717 1.00 94.06 90 MET A O 1
ATOM 733 N N . ARG A 1 91 ? -8.490 5.055 -8.596 1.00 90.50 91 ARG A N 1
ATOM 734 C CA . ARG A 1 91 ? -9.737 5.739 -8.193 1.00 90.50 91 ARG A CA 1
ATOM 735 C C . ARG A 1 91 ? -10.892 4.745 -8.012 1.00 90.50 91 ARG A C 1
ATOM 737 O O . ARG A 1 91 ? -11.698 4.903 -7.094 1.00 90.50 91 ARG A O 1
ATOM 744 N N . GLY A 1 92 ? -10.943 3.697 -8.841 1.00 90.50 92 GLY A N 1
ATOM 745 C CA . GLY A 1 92 ? -11.901 2.589 -8.735 1.00 90.50 92 GLY A CA 1
ATOM 746 C C . GLY A 1 92 ? -11.590 1.592 -7.612 1.00 90.50 92 GLY A C 1
ATOM 747 O O . GLY A 1 92 ? -12.451 0.790 -7.243 1.00 90.50 92 GLY A O 1
ATOM 748 N N . GLY A 1 93 ? -10.399 1.689 -7.022 1.00 94.56 93 GLY A N 1
ATOM 749 C CA . GLY A 1 93 ? -9.894 0.768 -6.016 1.00 94.56 93 GLY A CA 1
ATOM 750 C C . GLY A 1 93 ? -9.324 -0.501 -6.647 1.00 94.56 93 GLY A C 1
ATOM 751 O O . GLY A 1 93 ? -10.036 -1.202 -7.371 1.00 94.56 93 GLY A O 1
ATOM 752 N N . MET A 1 94 ? -8.066 -0.794 -6.323 1.00 97.12 94 MET A N 1
ATOM 753 C CA . MET A 1 94 ? -7.316 -1.945 -6.835 1.00 97.12 94 MET A CA 1
ATOM 754 C C . MET A 1 94 ? -6.820 -2.829 -5.695 1.00 97.12 94 MET A C 1
ATOM 756 O O . MET A 1 94 ? -6.396 -2.327 -4.659 1.00 97.12 94 MET A O 1
ATOM 760 N N . THR A 1 95 ? -6.815 -4.136 -5.890 1.00 95.44 95 THR A N 1
ATOM 761 C CA . THR A 1 95 ? -6.091 -5.089 -5.045 1.00 95.44 95 THR A CA 1
ATOM 762 C C . THR A 1 95 ? -4.581 -4.956 -5.246 1.00 95.44 95 THR A C 1
ATOM 764 O O . THR A 1 95 ? -4.114 -4.359 -6.220 1.00 95.44 95 THR A O 1
ATOM 767 N N . LEU A 1 96 ? -3.786 -5.505 -4.321 1.00 93.88 96 LEU A N 1
ATOM 768 C CA . LEU A 1 96 ? -2.329 -5.503 -4.472 1.00 93.88 96 LEU A CA 1
ATOM 769 C C . LEU A 1 96 ? -1.889 -6.247 -5.744 1.00 93.88 96 LEU A C 1
ATOM 77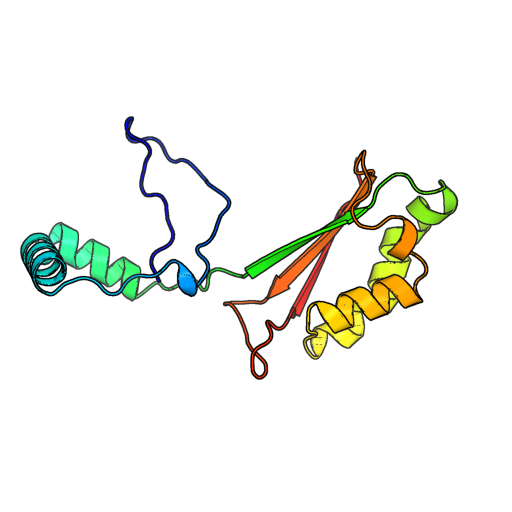1 O O . LEU A 1 96 ? -0.993 -5.767 -6.432 1.00 93.88 96 LEU A O 1
ATOM 775 N N . ASP A 1 97 ? -2.540 -7.359 -6.078 1.00 94.56 97 ASP A N 1
ATOM 776 C CA . ASP A 1 97 ? -2.206 -8.152 -7.264 1.00 94.56 97 ASP A CA 1
ATOM 777 C C . ASP A 1 97 ? -2.466 -7.370 -8.557 1.00 94.56 97 ASP A C 1
ATOM 779 O O . ASP A 1 97 ? -1.577 -7.288 -9.402 1.00 94.56 97 ASP A O 1
ATOM 783 N N . GLU A 1 98 ? -3.610 -6.684 -8.668 1.00 96.44 98 GLU A N 1
ATOM 784 C CA . GLU A 1 98 ? -3.906 -5.797 -9.806 1.00 96.44 98 GLU A CA 1
ATOM 785 C C . GLU A 1 98 ? -2.857 -4.677 -9.939 1.00 96.44 98 GLU A C 1
ATOM 787 O O . GLU A 1 98 ? -2.426 -4.338 -11.042 1.00 96.44 98 GLU A O 1
ATOM 792 N N . VAL A 1 99 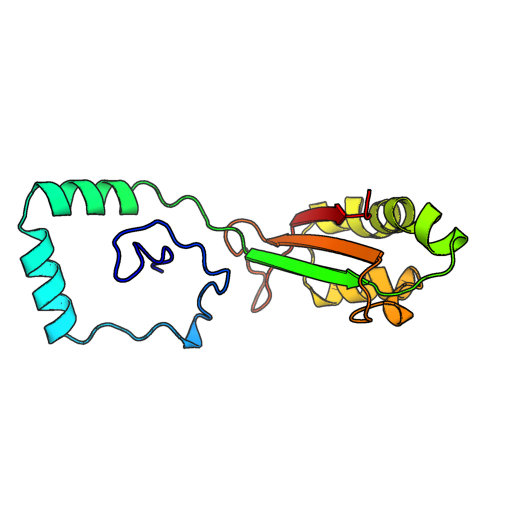? -2.396 -4.107 -8.817 1.00 96.44 99 VAL A N 1
ATOM 793 C CA . VAL A 1 99 ? -1.330 -3.090 -8.835 1.00 96.44 99 VAL A CA 1
ATOM 794 C C . VAL A 1 99 ? -0.012 -3.679 -9.343 1.00 96.44 99 VAL A C 1
ATOM 796 O O . VAL A 1 99 ? 0.668 -3.054 -10.161 1.00 96.44 99 VAL A O 1
ATOM 799 N N . LEU A 1 100 ? 0.362 -4.874 -8.880 1.00 95.81 100 LEU A N 1
ATOM 800 C CA . LEU A 1 100 ? 1.578 -5.557 -9.323 1.00 95.81 100 LEU A CA 1
ATOM 801 C C . LEU A 1 100 ? 1.513 -5.921 -10.813 1.00 95.81 100 LEU A C 1
ATOM 803 O O . LEU A 1 100 ? 2.521 -5.793 -11.509 1.00 95.81 100 LEU A O 1
ATOM 807 N N . GLU A 1 101 ? 0.342 -6.301 -11.323 1.00 96.75 101 GLU A N 1
ATOM 808 C CA . GLU A 1 101 ? 0.119 -6.542 -12.751 1.00 96.75 101 GLU A CA 1
ATOM 809 C C . GLU A 1 101 ? 0.306 -5.273 -13.591 1.00 96.75 101 GLU A C 1
ATOM 811 O O . GLU A 1 101 ? 1.003 -5.319 -14.606 1.00 96.75 101 GLU A O 1
ATOM 816 N N . CYS A 1 102 ? -0.223 -4.124 -13.156 1.00 96.44 102 CYS A N 1
ATOM 817 C CA . CYS A 1 102 ? 0.005 -2.842 -13.832 1.00 96.44 102 CYS A CA 1
ATOM 818 C C . CYS A 1 102 ? 1.495 -2.464 -13.869 1.00 96.44 102 CYS A C 1
ATOM 820 O O . CYS A 1 102 ? 2.009 -2.038 -14.904 1.00 96.44 102 CYS A O 1
ATOM 822 N N . ILE A 1 103 ? 2.214 -2.660 -12.761 1.00 95.06 103 ILE A N 1
ATOM 823 C CA . ILE A 1 103 ? 3.656 -2.378 -12.667 1.00 95.06 103 ILE A CA 1
ATOM 824 C C . ILE A 1 103 ? 4.465 -3.319 -13.570 1.00 95.06 103 ILE A C 1
ATOM 826 O O . ILE A 1 103 ? 5.422 -2.887 -14.222 1.00 95.06 103 ILE A O 1
ATOM 830 N N . ARG A 1 104 ? 4.074 -4.596 -13.640 1.00 95.00 104 ARG A N 1
ATOM 831 C CA . ARG A 1 104 ? 4.652 -5.569 -14.571 1.00 95.00 104 ARG A CA 1
ATOM 832 C C . ARG A 1 104 ? 4.420 -5.148 -16.017 1.00 95.00 104 ARG A C 1
ATOM 834 O O . ARG A 1 104 ? 5.372 -5.122 -16.791 1.00 95.00 104 ARG A O 1
ATOM 841 N N . ALA A 1 105 ? 3.191 -4.778 -16.371 1.00 95.00 105 ALA A N 1
ATOM 842 C CA . ALA A 1 105 ? 2.844 -4.325 -17.717 1.00 95.00 105 ALA A CA 1
ATOM 843 C C . ALA A 1 105 ? 3.614 -3.054 -18.125 1.00 95.00 105 ALA A C 1
ATOM 845 O O . ALA A 1 105 ? 3.968 -2.900 -19.290 1.00 95.00 105 ALA A O 1
ATOM 846 N N . ALA A 1 106 ? 3.941 -2.189 -17.160 1.00 94.50 106 ALA A N 1
ATOM 847 C CA . ALA A 1 106 ? 4.795 -1.016 -17.353 1.00 94.50 106 ALA A CA 1
ATOM 848 C C . ALA A 1 106 ? 6.298 -1.345 -17.510 1.00 94.50 106 ALA A C 1
ATOM 850 O O . ALA A 1 106 ? 7.101 -0.446 -17.758 1.00 94.50 106 ALA A O 1
ATOM 851 N N . GLY A 1 107 ? 6.697 -2.613 -17.358 1.00 95.25 107 GLY A N 1
ATOM 852 C CA . GLY A 1 107 ? 8.077 -3.070 -17.538 1.00 95.25 107 GLY A CA 1
ATOM 853 C C . GLY A 1 107 ? 8.986 -2.860 -16.326 1.00 95.25 107 GLY A C 1
ATOM 854 O O . GLY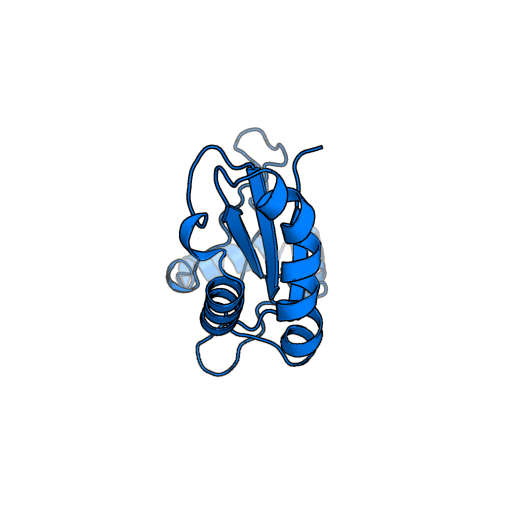 A 1 107 ? 10.202 -2.825 -16.489 1.00 95.25 107 GLY A O 1
ATOM 855 N N . PHE A 1 108 ? 8.432 -2.711 -15.115 1.00 94.81 108 PHE A N 1
ATOM 856 C CA . PHE A 1 108 ? 9.224 -2.476 -13.896 1.00 94.81 108 PHE A CA 1
ATOM 857 C C . PHE A 1 108 ? 9.313 -3.680 -12.943 1.00 94.81 108 PHE A C 1
ATOM 859 O O . PHE A 1 108 ? 9.912 -3.560 -11.871 1.00 94.81 108 PHE A O 1
ATOM 866 N N . GLU A 1 109 ? 8.764 -4.843 -13.317 1.00 93.88 109 GLU A N 1
ATOM 867 C CA . GLU A 1 109 ? 8.821 -6.070 -12.500 1.00 93.88 109 GLU A CA 1
ATOM 868 C C . GLU A 1 109 ? 10.262 -6.457 -12.154 1.00 93.88 109 GLU A C 1
ATOM 870 O O . GLU A 1 109 ? 10.565 -6.746 -10.995 1.00 93.88 109 GLU A O 1
ATOM 875 N N . ASP A 1 110 ? 11.168 -6.353 -13.127 1.00 93.56 110 ASP A N 1
ATOM 876 C CA . ASP A 1 110 ? 12.571 -6.718 -12.959 1.00 93.56 110 ASP A CA 1
ATOM 877 C C . ASP A 1 110 ? 13.307 -5.868 -11.924 1.00 93.56 110 ASP A C 1
ATOM 879 O O . ASP A 1 110 ? 14.377 -6.269 -11.479 1.00 93.56 110 ASP A O 1
ATOM 883 N N . TYR A 1 111 ? 12.790 -4.714 -11.506 1.00 93.19 111 TYR A N 1
ATOM 884 C CA . TYR A 1 111 ? 13.427 -3.905 -10.462 1.00 93.19 111 TYR A CA 1
ATOM 885 C C . TYR A 1 111 ? 12.803 -4.139 -9.084 1.00 93.19 111 TYR A C 1
ATOM 887 O O . TYR A 1 111 ? 13.397 -3.752 -8.077 1.00 93.19 111 TYR A O 1
ATOM 895 N N . SER A 1 112 ? 11.632 -4.776 -9.015 1.00 93.19 112 SER A N 1
ATOM 896 C CA . SER A 1 112 ? 10.870 -4.944 -7.779 1.00 93.19 112 SER A CA 1
ATOM 897 C C . SER A 1 112 ? 11.621 -5.791 -6.746 1.00 93.19 112 SER A C 1
ATOM 899 O O . SER A 1 112 ? 12.219 -6.819 -7.061 1.00 93.19 112 SER A O 1
ATOM 901 N N . GLY A 1 113 ? 11.631 -5.333 -5.493 1.00 89.00 113 GLY A N 1
ATOM 902 C CA . GLY A 1 113 ? 12.263 -6.016 -4.361 1.00 89.00 113 GLY A CA 1
ATOM 903 C C . GLY A 1 113 ? 13.796 -6.041 -4.386 1.00 89.00 113 GLY A C 1
ATOM 904 O O . GLY A 1 113 ? 14.406 -6.648 -3.504 1.00 89.00 113 GLY A O 1
ATOM 905 N N . LYS A 1 114 ? 14.439 -5.392 -5.365 1.00 89.69 114 LYS A N 1
ATOM 906 C CA . LYS A 1 114 ? 15.901 -5.370 -5.492 1.00 89.69 114 LYS A CA 1
ATOM 907 C C . LYS A 1 114 ? 16.542 -4.293 -4.613 1.00 89.69 114 LYS A C 1
ATOM 909 O O . LYS A 1 114 ? 15.955 -3.252 -4.330 1.00 89.69 114 LYS A O 1
ATOM 914 N N . VAL A 1 115 ? 17.784 -4.552 -4.210 1.00 87.62 115 VAL A N 1
ATOM 915 C CA . VAL A 1 115 ? 18.618 -3.653 -3.397 1.00 87.62 115 VAL A CA 1
ATOM 916 C C . VAL A 1 115 ? 19.885 -3.244 -4.168 1.00 87.62 115 VAL A C 1
ATOM 918 O O . VAL A 1 115 ? 20.377 -4.049 -4.961 1.00 87.62 115 VAL A O 1
ATOM 921 N N . PRO A 1 116 ? 20.448 -2.038 -3.946 1.00 89.06 116 PRO A N 1
ATOM 922 C CA . PRO A 1 116 ? 19.920 -0.949 -3.115 1.00 89.06 116 PRO A CA 1
ATOM 923 C C . PRO A 1 116 ? 18.643 -0.331 -3.700 1.00 89.06 116 PRO A C 1
ATOM 925 O O . PRO A 1 116 ? 18.471 -0.307 -4.913 1.00 89.06 116 PRO A O 1
ATOM 928 N N . GLU A 1 117 ? 17.762 0.175 -2.836 1.00 90.69 117 GLU A N 1
ATOM 929 C CA . GLU A 1 117 ? 16.522 0.849 -3.246 1.00 90.69 117 GLU A CA 1
ATOM 930 C C . GLU A 1 117 ? 16.840 2.207 -3.890 1.00 90.69 117 GLU A C 1
ATOM 932 O O . GLU A 1 117 ? 17.506 3.047 -3.282 1.00 90.69 117 GLU A O 1
ATOM 937 N N . VAL A 1 118 ? 16.352 2.424 -5.114 1.00 93.31 118 VAL A N 1
ATOM 938 C CA . VAL A 1 118 ? 16.516 3.687 -5.860 1.00 93.31 118 VAL A CA 1
ATOM 939 C C . VAL A 1 118 ? 15.184 4.312 -6.279 1.00 93.31 118 VAL A C 1
ATOM 941 O O . VAL A 1 118 ? 15.185 5.406 -6.836 1.00 93.31 118 VAL A O 1
ATOM 944 N N . ALA A 1 119 ? 14.060 3.638 -6.029 1.00 94.94 119 ALA A N 1
ATOM 945 C CA . ALA A 1 119 ? 12.711 4.171 -6.183 1.00 94.94 119 ALA A CA 1
ATOM 946 C C . ALA A 1 119 ? 11.711 3.355 -5.348 1.00 94.94 119 ALA A C 1
ATOM 948 O O . ALA A 1 119 ? 11.976 2.210 -4.975 1.00 94.94 119 ALA A O 1
ATOM 949 N N . GLY A 1 120 ? 10.537 3.925 -5.089 1.00 94.88 120 GLY A N 1
ATOM 950 C CA . GLY A 1 120 ? 9.469 3.254 -4.359 1.00 94.88 120 GLY A CA 1
ATOM 951 C C . GLY A 1 120 ? 8.078 3.736 -4.751 1.00 94.88 120 GLY A C 1
ATOM 952 O O . GLY A 1 120 ? 7.894 4.874 -5.183 1.00 94.88 120 GLY A O 1
ATOM 953 N N . VAL A 1 121 ? 7.088 2.871 -4.551 1.00 95.75 121 VAL A N 1
ATOM 954 C CA . VAL A 1 121 ? 5.663 3.205 -4.645 1.00 95.75 121 VAL A CA 1
ATOM 955 C C . VAL A 1 121 ? 5.020 2.849 -3.316 1.00 95.75 121 VAL A C 1
ATOM 957 O O . VAL A 1 121 ? 5.040 1.701 -2.882 1.00 95.75 121 VAL A O 1
ATOM 960 N N . GLN A 1 122 ? 4.469 3.849 -2.645 1.00 95.19 122 GLN A N 1
ATOM 961 C CA . GLN A 1 122 ? 3.685 3.657 -1.437 1.00 95.19 122 GLN A CA 1
ATOM 962 C C . GLN A 1 122 ? 2.210 3.609 -1.813 1.00 95.19 122 GLN A C 1
ATOM 964 O O . GLN A 1 122 ? 1.716 4.574 -2.378 1.00 95.19 122 GLN A O 1
ATOM 969 N N . LEU A 1 123 ? 1.526 2.525 -1.473 1.00 95.19 123 LEU A N 1
ATOM 970 C CA . LEU A 1 123 ? 0.098 2.315 -1.674 1.00 95.19 123 LEU A CA 1
ATOM 971 C C . LEU A 1 123 ? -0.639 2.470 -0.347 1.00 95.19 123 LEU A C 1
ATOM 973 O O . LEU A 1 123 ? -0.095 2.149 0.714 1.00 95.19 123 LEU A O 1
ATOM 977 N N . VAL A 1 124 ? -1.876 2.943 -0.419 1.00 91.81 124 VAL A N 1
ATOM 978 C CA . VAL A 1 124 ? -2.726 3.205 0.741 1.00 91.81 124 VAL A CA 1
ATOM 979 C C . VAL A 1 124 ? -4.087 2.564 0.519 1.00 91.81 124 VAL A C 1
ATOM 981 O O . VAL A 1 124 ? -4.770 2.885 -0.456 1.00 91.81 124 VAL A O 1
ATOM 984 N N . SER A 1 125 ? -4.490 1.708 1.454 1.00 90.62 125 SER A N 1
ATOM 985 C CA . SER A 1 125 ? -5.855 1.207 1.598 1.00 90.62 125 SER A CA 1
ATOM 986 C C . SER A 1 125 ? -6.518 1.915 2.788 1.00 90.62 125 SER A C 1
ATOM 988 O O . SER A 1 125 ? -6.193 1.613 3.946 1.00 90.62 125 SER A O 1
ATOM 990 N N . PRO A 1 126 ? -7.395 2.904 2.524 1.00 85.56 126 PRO A N 1
ATOM 991 C CA . PRO A 1 126 ? -7.996 3.718 3.569 1.00 85.56 126 PRO A CA 1
ATOM 992 C C . PRO A 1 126 ? -8.825 2.871 4.522 1.00 85.56 126 PRO A C 1
ATOM 994 O O . PRO A 1 126 ? -9.670 2.092 4.082 1.00 85.56 126 PRO A O 1
ATOM 997 N N . GLY A 1 127 ? -8.578 3.001 5.825 1.00 78.38 127 GLY A N 1
ATOM 998 C CA . GLY A 1 127 ? -9.325 2.265 6.847 1.00 78.38 127 GLY A CA 1
ATOM 999 C C . GLY A 1 127 ? -9.395 0.750 6.648 1.00 78.38 127 GLY A C 1
ATOM 1000 O O . GLY A 1 127 ? -10.340 0.140 7.142 1.00 78.38 127 GLY A O 1
ATOM 1001 N N . HIS A 1 128 ? -8.411 0.154 5.965 1.00 82.50 128 HIS A N 1
ATOM 1002 C CA . HIS A 1 128 ? -8.391 -1.271 5.627 1.00 82.50 128 HIS A CA 1
ATOM 1003 C C . HIS A 1 128 ? -9.590 -1.708 4.763 1.00 82.50 128 HIS A C 1
ATOM 1005 O O . HIS A 1 128 ? -10.166 -2.769 5.000 1.00 82.50 128 HIS A O 1
ATOM 1011 N N . GLU A 1 129 ? -9.991 -0.891 3.783 1.00 83.06 129 GLU A N 1
ATOM 1012 C CA . GLU A 1 129 ? -11.058 -1.230 2.834 1.00 83.06 129 GLU A CA 1
ATOM 1013 C C . GLU A 1 129 ? -10.833 -2.618 2.205 1.00 83.06 129 GLU A C 1
ATOM 1015 O O . GLU A 1 129 ? -9.743 -2.911 1.712 1.00 83.06 129 GLU A O 1
ATOM 1020 N N . LEU A 1 130 ? -11.876 -3.455 2.196 1.00 83.38 130 LEU A N 1
ATOM 1021 C CA . LEU A 1 130 ? -11.854 -4.812 1.647 1.00 83.38 130 LEU A CA 1
ATOM 1022 C C . LEU A 1 130 ? -12.840 -4.964 0.484 1.00 83.38 130 LEU A C 1
ATOM 1024 O O . LEU A 1 130 ? -13.962 -4.455 0.530 1.00 83.38 130 LEU A O 1
ATOM 1028 N N . ARG A 1 131 ? -12.453 -5.755 -0.518 1.00 83.19 131 ARG A N 1
ATOM 1029 C CA . ARG A 1 131 ? -13.333 -6.296 -1.559 1.00 83.19 131 ARG A CA 1
ATOM 1030 C C . ARG A 1 131 ? -13.208 -7.815 -1.517 1.00 83.19 131 ARG A C 1
ATOM 1032 O O . ARG A 1 131 ? -12.212 -8.373 -1.955 1.00 83.19 131 ARG A O 1
ATOM 1039 N N . GLY A 1 132 ? -14.206 -8.486 -0.943 1.00 85.44 132 GLY A N 1
ATOM 1040 C CA . GLY A 1 132 ? -14.077 -9.909 -0.619 1.00 85.44 132 GLY A CA 1
ATOM 1041 C C . GLY A 1 132 ? -13.048 -10.116 0.495 1.00 85.44 132 GLY A C 1
ATOM 1042 O O . GLY A 1 132 ? -13.227 -9.586 1.590 1.00 85.44 132 GLY A O 1
ATOM 1043 N N . SER A 1 133 ? -11.991 -10.880 0.218 1.00 83.12 133 SER A N 1
ATOM 1044 C CA . SER A 1 133 ? -10.875 -11.130 1.143 1.00 83.12 133 SER A CA 1
ATOM 1045 C C . SER A 1 133 ? -9.689 -10.178 0.972 1.00 83.12 133 SER A C 1
ATOM 1047 O O . SER A 1 133 ? -8.757 -10.242 1.772 1.00 83.12 133 SER A O 1
ATOM 1049 N N . ASP A 1 134 ? -9.716 -9.303 -0.036 1.00 80.69 134 ASP A N 1
ATOM 1050 C CA . ASP A 1 134 ? -8.538 -8.553 -0.468 1.00 80.69 134 ASP A CA 1
ATOM 1051 C C . ASP A 1 134 ? -8.629 -7.074 -0.104 1.00 80.69 134 ASP A C 1
ATOM 1053 O O . ASP A 1 134 ? -9.688 -6.449 -0.221 1.00 80.69 134 ASP A O 1
ATOM 1057 N N . PHE A 1 135 ? -7.502 -6.495 0.316 1.00 88.31 135 PHE A N 1
ATOM 1058 C CA . PHE A 1 135 ? -7.412 -5.066 0.604 1.00 88.31 135 PHE A CA 1
ATOM 1059 C C . PHE A 1 135 ? -7.440 -4.232 -0.673 1.00 88.31 135 PHE A C 1
ATOM 1061 O O . PHE A 1 135 ? -6.752 -4.535 -1.647 1.00 88.31 135 PHE A O 1
ATOM 1068 N N . VAL A 1 136 ? -8.184 -3.130 -0.625 1.00 92.62 136 VAL A N 1
ATOM 1069 C CA . VAL A 1 136 ? -8.380 -2.206 -1.742 1.00 92.62 136 VAL A CA 1
ATOM 1070 C C . VAL A 1 136 ? -7.515 -0.967 -1.547 1.00 92.62 136 VAL A C 1
ATOM 1072 O O . VAL A 1 136 ? -7.728 -0.182 -0.624 1.00 92.62 136 VAL A O 1
ATOM 1075 N N . MET A 1 137 ? -6.548 -0.778 -2.437 1.00 95.25 137 MET A N 1
ATOM 1076 C CA . MET A 1 137 ? -5.697 0.402 -2.548 1.00 95.25 137 MET A CA 1
ATOM 1077 C C . MET A 1 137 ? -6.440 1.507 -3.305 1.00 95.25 137 MET A C 1
ATOM 1079 O O . MET A 1 137 ? -6.949 1.282 -4.404 1.00 95.25 137 MET A O 1
ATOM 1083 N N . ARG A 1 138 ? -6.492 2.708 -2.720 1.00 93.62 138 ARG A N 1
ATOM 1084 C CA . ARG A 1 138 ? -7.180 3.895 -3.270 1.00 93.62 138 ARG A CA 1
ATOM 1085 C C . ARG A 1 138 ? -6.239 5.051 -3.580 1.00 93.62 138 ARG A C 1
ATOM 1087 O O . ARG A 1 138 ? -6.587 5.934 -4.362 1.00 93.62 138 ARG A O 1
ATOM 1094 N N . HIS A 1 139 ? -5.064 5.062 -2.959 1.00 93.19 139 HIS A N 1
ATOM 1095 C CA . HIS A 1 139 ? -4.068 6.102 -3.174 1.00 93.19 139 HIS A CA 1
ATOM 1096 C C . HIS A 1 139 ? -2.685 5.498 -3.333 1.00 93.19 139 HIS A C 1
ATOM 1098 O O . HIS A 1 139 ? -2.372 4.460 -2.747 1.00 93.19 139 HIS A O 1
ATOM 1104 N N . TYR A 1 140 ? -1.842 6.211 -4.070 1.00 95.56 140 TYR A N 1
ATOM 1105 C CA . TYR A 1 140 ? -0.431 5.904 -4.169 1.00 95.56 140 TYR A CA 1
ATOM 1106 C C . TYR A 1 140 ? 0.416 7.171 -4.080 1.00 95.56 140 TYR A C 1
ATOM 1108 O O . TYR A 1 140 ? -0.057 8.292 -4.273 1.00 95.56 140 TYR A O 1
ATOM 1116 N N . ARG A 1 141 ? 1.697 6.981 -3.779 1.00 94.75 141 ARG A N 1
ATOM 1117 C CA . ARG A 1 141 ? 2.725 8.011 -3.844 1.00 94.75 141 ARG A CA 1
ATOM 1118 C C . ARG A 1 141 ? 4.013 7.406 -4.371 1.00 94.75 141 ARG A C 1
ATOM 1120 O O . ARG A 1 141 ? 4.537 6.458 -3.787 1.00 94.75 141 ARG A O 1
ATOM 1127 N N . VAL A 1 142 ? 4.560 8.010 -5.417 1.00 94.75 142 VAL A N 1
ATOM 1128 C CA . VAL A 1 142 ? 5.895 7.676 -5.917 1.00 94.75 142 VAL A CA 1
ATOM 1129 C C . VAL A 1 142 ? 6.957 8.349 -5.045 1.00 94.75 142 VAL A C 1
ATOM 1131 O O . VAL A 1 142 ? 6.808 9.499 -4.621 1.00 94.75 142 VAL A O 1
ATOM 1134 N N . ARG A 1 143 ? 8.033 7.622 -4.749 1.00 90.62 143 ARG A N 1
ATOM 1135 C CA . ARG A 1 143 ? 9.202 8.092 -4.004 1.00 90.62 143 ARG A CA 1
ATOM 1136 C C . ARG A 1 143 ? 10.442 7.883 -4.859 1.00 90.62 143 ARG A C 1
ATOM 1138 O O . ARG A 1 143 ? 10.777 6.753 -5.196 1.00 90.62 143 ARG A O 1
ATOM 1145 N N . LEU A 1 144 ? 11.126 8.973 -5.175 1.00 87.19 144 LEU A N 1
ATOM 1146 C CA . LEU A 1 144 ? 12.449 8.955 -5.788 1.00 87.19 144 LEU A CA 1
ATOM 1147 C C . LEU A 1 144 ? 13.442 9.537 -4.771 1.00 87.19 144 LEU A C 1
ATOM 1149 O O . LEU A 1 144 ? 13.084 10.493 -4.077 1.00 87.19 144 LEU A O 1
ATOM 1153 N N . PRO A 1 145 ? 14.653 8.973 -4.632 1.00 75.50 145 PRO A N 1
ATOM 1154 C CA . PRO A 1 145 ? 15.687 9.560 -3.804 1.00 75.50 145 PRO A CA 1
ATOM 1155 C C . PRO A 1 145 ? 16.052 10.929 -4.370 1.00 75.50 145 PRO A C 1
ATOM 1157 O O . PRO A 1 145 ? 16.277 11.058 -5.578 1.00 75.50 145 PRO A O 1
ATOM 1160 N N . SER A 1 146 ? 16.050 11.912 -3.469 1.00 60.66 146 SER A N 1
ATOM 1161 C CA . SER A 1 146 ? 16.508 13.289 -3.668 1.00 60.66 146 SER A CA 1
ATOM 1162 C C . SER A 1 146 ? 17.977 13.357 -4.048 1.00 60.66 146 SER A C 1
ATOM 1164 O O . SER A 1 146 ? 18.745 12.568 -3.450 1.00 60.66 146 SER A O 1
#

Foldseek 3Di:
DDDDPCAPVVRHGDDDPDDDDPVRDDDDDPVRVVVVVVVCVPPVNVVVVVVCVVDPQQDKDKDKKFFADDPPVCLVCVVVLLCVQCVVVLQVWDFPVSSLVSCVVSVRNVGTPDPPTAKMKMWIQTSQDDDVPTGTTNDIDIDGDD

Sequence (146 aa):
MFSNRLVNDAWKRSFASECSNATLVTKLSDDERQRVEELLRNPRLSTAFDKYESTPKPVDLIVNLRFGPMPQADRERFAHAMEEVLELPMRGGMTLDEVLECIRAAGFEDYSGKVPEVAGVQLVSPGHELRGSDFVMRHYRVRLPS

pLDDT: mean 79.91, std 19.44, range [35.59, 97.12]

Secondary structure (DSSP, 8-state):
--------TTS-------PPPGGG-PPPPHHHHHHHHHHHTSHHHHHHHHHHHT---PPPEEEEEEE----HHHHHHHHHHHHHHHHHHHHT-B-HHHHHHHHHHTT-GGGBT-SS--EEEEEEEGGG-EETTEE-B-EEEEE---

Radius of gyration: 20.42 Å; chains: 1; bounding box: 35×28×56 Å